Protein AF-A0A2D9H3D4-F1 (afdb_monomer_lite)

Structure (mmCIF, N/CA/C/O backbone):
data_AF-A0A2D9H3D4-F1
#
_entry.id   AF-A0A2D9H3D4-F1
#
loop_
_atom_site.group_PDB
_atom_site.id
_atom_site.type_symbol
_atom_site.label_atom_id
_atom_site.label_alt_id
_atom_site.label_comp_id
_atom_site.label_asym_id
_atom_site.label_entity_id
_atom_site.label_seq_id
_atom_site.pdbx_PDB_ins_code
_atom_site.Cartn_x
_atom_site.Cartn_y
_atom_site.Cartn_z
_atom_site.occupancy
_atom_site.B_iso_or_equiv
_atom_site.auth_seq_id
_atom_site.auth_comp_id
_atom_site.auth_asym_id
_atom_site.auth_atom_id
_atom_site.pdbx_PDB_model_num
ATOM 1 N N . MET A 1 1 ? -17.249 -8.948 2.315 1.00 55.44 1 MET A N 1
ATOM 2 C CA . MET A 1 1 ? -15.964 -8.284 2.011 1.00 55.44 1 MET A CA 1
ATOM 3 C C . MET A 1 1 ? -16.264 -6.984 1.279 1.00 55.44 1 MET A C 1
ATOM 5 O O . MET A 1 1 ? -17.314 -6.919 0.649 1.00 55.44 1 MET A O 1
ATOM 9 N N . VAL A 1 2 ? -15.456 -5.936 1.454 1.00 64.31 2 VAL A N 1
ATOM 10 C CA . VAL A 1 2 ? -15.680 -4.638 0.796 1.00 64.31 2 VAL A CA 1
ATOM 11 C C . VAL A 1 2 ? -14.441 -4.332 -0.031 1.00 64.31 2 VAL A C 1
ATOM 13 O O . VAL A 1 2 ? -13.365 -4.134 0.523 1.00 64.31 2 VAL A O 1
ATOM 16 N N . GLU A 1 3 ? -14.607 -4.331 -1.344 1.00 66.56 3 GLU A N 1
ATOM 17 C CA . GLU A 1 3 ? -13.567 -3.957 -2.296 1.00 66.56 3 GLU A CA 1
ATOM 18 C C . GLU A 1 3 ? -13.689 -2.473 -2.619 1.00 66.56 3 GLU A C 1
ATOM 20 O O . GLU A 1 3 ? -14.808 -1.960 -2.752 1.00 66.56 3 GLU A O 1
ATOM 25 N N . ARG A 1 4 ? -12.560 -1.762 -2.649 1.00 77.06 4 ARG A N 1
ATOM 26 C CA . ARG A 1 4 ? -12.521 -0.327 -2.924 1.00 77.06 4 ARG A CA 1
ATOM 27 C C . ARG A 1 4 ? -11.271 0.040 -3.697 1.00 77.06 4 ARG A C 1
ATOM 29 O O . ARG A 1 4 ? -10.178 -0.408 -3.374 1.00 77.06 4 ARG A O 1
ATOM 36 N N . THR A 1 5 ? -11.444 0.963 -4.622 1.00 78.31 5 THR A N 1
ATOM 37 C CA . THR A 1 5 ? -10.353 1.522 -5.412 1.00 78.31 5 THR A CA 1
ATOM 38 C C . THR A 1 5 ? -10.025 2.924 -4.924 1.00 78.31 5 THR A C 1
ATOM 40 O O . THR A 1 5 ? -10.921 3.686 -4.538 1.00 78.31 5 THR A O 1
ATOM 43 N N . THR A 1 6 ? -8.740 3.264 -4.916 1.00 82.50 6 THR A N 1
AT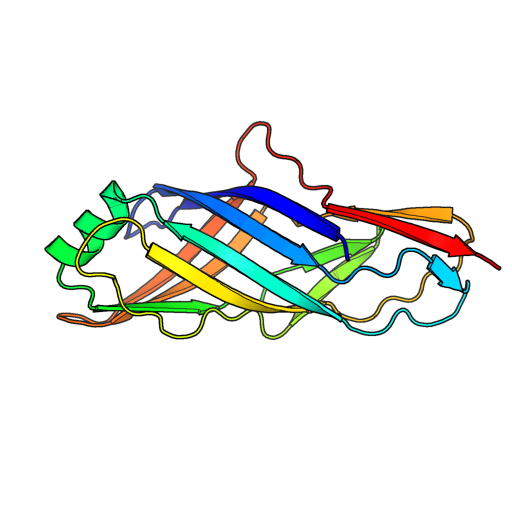OM 44 C CA . THR A 1 6 ? -8.264 4.631 -4.714 1.00 82.50 6 THR A CA 1
ATOM 45 C C . THR A 1 6 ? -7.037 4.874 -5.580 1.00 82.50 6 THR A C 1
ATOM 47 O O . THR A 1 6 ? -6.213 3.994 -5.777 1.00 82.50 6 THR A O 1
ATOM 50 N N . VAL A 1 7 ? -6.876 6.092 -6.072 1.00 85.38 7 VAL A N 1
ATOM 51 C CA . VAL A 1 7 ? -5.705 6.445 -6.877 1.00 85.38 7 VAL A CA 1
ATOM 52 C C . VAL A 1 7 ? -4.675 7.116 -5.977 1.00 85.38 7 VAL A C 1
ATOM 54 O O . VAL A 1 7 ? -5.034 7.963 -5.145 1.00 85.38 7 VAL A O 1
ATOM 57 N N . TYR A 1 8 ? -3.413 6.728 -6.127 1.00 86.25 8 TYR A N 1
ATOM 58 C CA . TYR A 1 8 ? -2.275 7.380 -5.495 1.00 86.25 8 TYR A CA 1
ATOM 59 C C . TYR A 1 8 ? -1.343 7.932 -6.572 1.00 86.25 8 TYR A C 1
ATOM 61 O O . TYR A 1 8 ? -1.064 7.277 -7.565 1.00 86.25 8 TYR A O 1
ATOM 69 N N . THR A 1 9 ? -0.829 9.129 -6.336 1.00 86.19 9 THR A N 1
ATOM 70 C CA . THR A 1 9 ? 0.315 9.676 -7.058 1.00 86.19 9 THR A CA 1
ATOM 71 C C . THR A 1 9 ? 1.552 9.337 -6.244 1.00 86.19 9 THR A C 1
ATOM 73 O O . THR A 1 9 ? 1.646 9.762 -5.085 1.00 86.19 9 THR A O 1
ATOM 76 N N . CYS A 1 10 ? 2.484 8.571 -6.804 1.00 83.50 10 CYS A N 1
ATOM 77 C CA . CYS A 1 10 ? 3.752 8.280 -6.145 1.00 83.50 10 CYS A CA 1
ATOM 78 C C . CYS A 1 10 ? 4.885 8.986 -6.880 1.00 83.50 10 CYS A C 1
ATOM 80 O O . CYS A 1 10 ? 4.970 8.963 -8.104 1.00 83.50 10 CYS A O 1
ATOM 82 N N . ALA A 1 11 ? 5.737 9.647 -6.109 1.00 82.44 11 ALA A N 1
ATOM 83 C CA . ALA A 1 11 ? 6.897 10.344 -6.627 1.00 82.44 11 ALA A CA 1
ATOM 84 C C . ALA A 1 11 ? 8.158 9.817 -5.959 1.00 82.44 11 ALA A C 1
ATOM 86 O O . ALA A 1 11 ? 8.169 9.573 -4.749 1.00 82.44 11 ALA A O 1
ATOM 87 N N . SER A 1 12 ? 9.198 9.695 -6.767 1.00 76.88 12 SER A N 1
ATOM 88 C CA . SER A 1 12 ? 10.568 9.457 -6.359 1.00 76.88 12 SER A CA 1
ATOM 89 C C . SER A 1 12 ? 11.452 10.604 -6.852 1.00 76.88 12 SER A C 1
ATOM 91 O O . SER A 1 12 ? 11.144 11.269 -7.844 1.00 76.88 12 SER A O 1
ATOM 93 N N . GLU A 1 13 ? 12.555 10.835 -6.145 1.00 70.81 13 GLU A N 1
ATOM 94 C CA . GLU A 1 13 ? 13.580 11.795 -6.558 1.00 70.81 13 GLU A CA 1
ATOM 95 C C . GLU A 1 13 ? 14.436 11.282 -7.729 1.00 70.81 13 GLU A C 1
ATOM 97 O O . GLU A 1 13 ? 15.010 12.086 -8.459 1.00 70.81 13 GLU A O 1
ATOM 102 N N . VAL A 1 14 ? 14.496 9.961 -7.931 1.00 66.06 14 VAL A N 1
ATOM 103 C CA . VAL A 1 14 ? 15.351 9.286 -8.924 1.00 66.06 14 VAL A CA 1
ATOM 104 C C . VAL A 1 14 ? 14.557 8.821 -10.149 1.00 66.06 14 VAL A C 1
ATOM 106 O O . VAL A 1 14 ? 14.991 9.008 -11.281 1.00 66.06 14 VAL A O 1
ATOM 109 N N . LEU A 1 15 ? 13.380 8.235 -9.931 1.00 65.50 15 LEU A N 1
ATOM 110 C CA . LEU A 1 15 ? 12.504 7.640 -10.946 1.00 65.50 15 LEU A CA 1
ATOM 111 C C . LEU A 1 15 ? 11.434 8.615 -11.467 1.00 65.50 15 LEU A C 1
ATOM 113 O O . LEU A 1 15 ? 10.734 8.305 -12.427 1.00 65.50 15 LEU A O 1
ATOM 117 N N . GLY A 1 16 ? 11.293 9.788 -10.843 1.00 68.12 16 GLY A N 1
ATOM 118 C CA . GLY A 1 16 ? 10.275 10.775 -11.195 1.00 68.12 16 GLY A CA 1
ATOM 119 C C . GLY A 1 16 ? 8.906 10.495 -10.564 1.00 68.12 16 GLY A C 1
ATOM 120 O O . GLY A 1 16 ? 8.772 9.748 -9.592 1.00 68.12 16 GLY A O 1
ATOM 121 N N . SER A 1 17 ? 7.866 11.157 -11.072 1.00 73.88 17 SER A N 1
ATOM 122 C CA . SER A 1 17 ? 6.494 11.037 -10.565 1.00 73.88 17 SER A CA 1
ATOM 123 C C . SER A 1 17 ? 5.591 10.286 -11.532 1.00 73.88 17 SER A C 1
ATOM 125 O O . SER A 1 17 ? 5.557 10.626 -12.711 1.00 73.88 17 SER A O 1
ATOM 127 N N . GLY A 1 18 ? 4.796 9.356 -11.006 1.00 73.31 18 GLY A N 1
ATOM 128 C CA . GLY A 1 18 ? 3.761 8.643 -11.746 1.00 73.31 18 GLY A CA 1
ATOM 129 C C . GLY A 1 18 ? 2.459 8.547 -10.953 1.00 73.31 18 GLY A C 1
ATOM 130 O O . GLY A 1 18 ? 2.451 8.529 -9.716 1.00 73.31 18 GLY A O 1
ATOM 131 N N . ASP A 1 19 ? 1.345 8.495 -11.677 1.00 77.00 19 ASP A N 1
ATOM 132 C CA . ASP A 1 19 ? 0.046 8.157 -11.109 1.00 77.00 19 ASP A CA 1
ATOM 133 C C . ASP A 1 19 ? -0.178 6.649 -11.217 1.00 77.00 19 ASP A C 1
ATOM 135 O O . ASP A 1 19 ? -0.049 6.060 -12.288 1.00 77.00 19 ASP A O 1
ATOM 139 N N . PHE A 1 20 ? -0.545 6.033 -10.095 1.00 77.44 20 PHE A N 1
ATOM 140 C CA . PHE A 1 20 ? -0.807 4.605 -10.007 1.00 77.44 20 PHE A CA 1
ATOM 141 C C . PHE A 1 20 ? -2.200 4.370 -9.453 1.00 77.44 20 PHE A C 1
ATOM 143 O O . PHE A 1 20 ? -2.564 4.832 -8.360 1.00 77.44 20 PHE A O 1
ATOM 150 N N . GLU A 1 21 ? -2.995 3.601 -10.187 1.00 78.50 21 GLU A N 1
ATOM 151 C CA . GLU A 1 21 ? -4.262 3.148 -9.645 1.00 78.50 21 GLU A CA 1
ATOM 152 C C . GLU A 1 21 ? -3.995 2.029 -8.640 1.00 78.50 21 GLU A C 1
ATOM 154 O O . GLU A 1 21 ? -3.364 1.021 -8.953 1.00 78.50 21 GLU A O 1
ATOM 159 N N . THR A 1 22 ? -4.437 2.230 -7.396 1.00 78.88 22 THR A N 1
ATOM 160 C CA . THR A 1 22 ? -4.272 1.249 -6.324 1.00 78.88 22 THR A CA 1
ATOM 161 C C . THR A 1 22 ? -5.630 0.691 -5.916 1.00 78.88 22 THR A C 1
ATOM 163 O O . THR A 1 22 ? -6.487 1.354 -5.319 1.00 78.88 22 THR A O 1
ATOM 166 N N . PHE A 1 23 ? -5.827 -0.587 -6.174 1.00 79.69 23 PHE A N 1
ATOM 167 C CA . PHE A 1 23 ? -6.994 -1.315 -5.719 1.00 79.69 23 PHE A CA 1
ATOM 168 C C . PHE A 1 23 ? -6.684 -1.870 -4.337 1.00 79.69 23 PHE A C 1
ATOM 170 O O . PHE A 1 23 ? -5.692 -2.562 -4.143 1.00 79.69 23 PHE A O 1
ATOM 177 N N . VAL A 1 24 ? -7.512 -1.549 -3.344 1.00 78.62 24 VAL A N 1
ATOM 178 C CA . VAL A 1 24 ? -7.314 -2.031 -1.976 1.00 78.62 24 VAL A CA 1
ATOM 179 C C . VAL A 1 24 ? -8.525 -2.841 -1.560 1.00 78.62 24 VAL A C 1
ATOM 181 O O . VAL A 1 24 ? -9.623 -2.331 -1.308 1.00 78.62 24 VAL A O 1
ATOM 184 N N . ARG A 1 25 ? -8.307 -4.140 -1.419 1.00 77.44 25 ARG A N 1
ATOM 185 C CA . ARG A 1 25 ? -9.311 -5.076 -0.954 1.00 77.44 25 ARG A CA 1
ATOM 186 C C . ARG A 1 25 ? -9.101 -5.337 0.527 1.00 77.44 25 ARG A C 1
ATOM 188 O O . ARG A 1 25 ? -8.098 -5.890 0.965 1.00 77.44 25 ARG A O 1
ATOM 195 N N . VAL A 1 26 ? -10.086 -4.940 1.334 1.00 75.44 26 VAL A N 1
ATOM 196 C CA . VAL A 1 26 ? -10.025 -5.163 2.782 1.00 75.44 26 VAL A CA 1
ATOM 197 C C . VAL A 1 26 ? -11.179 -6.031 3.245 1.00 75.44 26 VAL A C 1
ATOM 199 O O . VAL A 1 26 ? -12.366 -5.736 3.056 1.00 75.44 26 VAL A O 1
ATOM 202 N N . GLN A 1 27 ? -10.829 -7.084 3.975 1.00 75.56 27 GLN A N 1
ATOM 203 C CA . GLN A 1 27 ? -11.792 -7.897 4.699 1.00 75.56 27 GLN A CA 1
ATOM 204 C C . GLN A 1 27 ? -12.210 -7.211 6.005 1.00 75.56 27 GLN A C 1
ATOM 206 O O . GLN A 1 27 ? -11.802 -7.587 7.105 1.00 75.56 27 GLN A O 1
ATOM 211 N N . LEU A 1 28 ? -13.052 -6.181 5.887 1.00 73.38 28 LEU A N 1
ATOM 212 C CA . LEU A 1 28 ? -13.649 -5.516 7.044 1.00 73.38 28 LEU A CA 1
ATOM 213 C C . LEU A 1 28 ? -14.906 -6.263 7.521 1.00 73.38 28 LEU A C 1
ATOM 215 O O . LEU A 1 28 ? -15.812 -6.509 6.714 1.00 73.38 28 LEU A O 1
ATOM 219 N N . PRO A 1 29 ? -15.015 -6.594 8.822 1.00 77.31 29 PRO A N 1
ATOM 220 C CA . PRO A 1 29 ? -16.270 -7.076 9.379 1.00 77.31 29 PRO A CA 1
ATOM 221 C C . PRO A 1 29 ? -17.314 -5.956 9.330 1.00 77.31 29 PRO A C 1
ATOM 223 O O . PRO A 1 29 ? -17.026 -4.810 9.670 1.00 77.31 29 PRO A O 1
ATOM 226 N N . ARG A 1 30 ? -18.547 -6.286 8.930 1.00 80.31 30 ARG A N 1
ATOM 227 C CA . ARG A 1 30 ? -19.656 -5.316 8.939 1.00 80.31 30 ARG A CA 1
ATOM 228 C C . ARG A 1 30 ? -20.015 -4.899 10.364 1.00 80.31 30 ARG A C 1
ATOM 230 O O . ARG A 1 30 ? -20.321 -3.732 10.600 1.00 80.31 30 ARG A O 1
ATOM 237 N N . THR A 1 31 ? -19.947 -5.847 11.295 1.00 83.75 31 THR A N 1
ATOM 238 C CA . THR A 1 31 ? -20.300 -5.671 12.702 1.00 83.75 31 THR A CA 1
ATOM 239 C C . THR A 1 31 ? -19.215 -6.213 13.623 1.00 83.75 31 THR A C 1
ATOM 241 O O . THR A 1 31 ? -18.603 -7.246 13.348 1.00 83.75 31 THR A O 1
ATOM 244 N N . VAL A 1 32 ? -18.979 -5.521 14.736 1.00 87.25 32 VAL A N 1
ATOM 245 C CA . VAL A 1 32 ? -18.164 -6.014 15.854 1.00 87.25 32 VAL A CA 1
ATOM 246 C C . VAL A 1 32 ? -18.859 -5.694 17.175 1.00 87.25 32 VAL A C 1
ATOM 248 O O . VAL A 1 32 ? -19.503 -4.657 17.303 1.00 87.25 32 VAL A O 1
ATOM 251 N N . THR A 1 33 ? -18.724 -6.569 18.164 1.00 90.00 33 THR A N 1
ATOM 252 C CA . THR A 1 33 ? -19.267 -6.346 19.512 1.00 90.00 33 THR A CA 1
ATOM 253 C C . THR A 1 33 ? -18.441 -5.300 20.257 1.00 90.00 33 THR A C 1
ATOM 255 O O . THR A 1 33 ? -17.202 -5.336 20.227 1.00 90.00 33 THR A O 1
ATOM 258 N N . ALA A 1 34 ? -19.114 -4.393 20.958 1.00 88.88 34 ALA A N 1
ATOM 259 C CA . ALA A 1 34 ? -18.487 -3.394 21.805 1.00 88.88 34 ALA A CA 1
ATOM 260 C C . ALA A 1 34 ? -17.548 -4.056 22.821 1.00 88.88 34 ALA A C 1
ATOM 262 O O . ALA A 1 34 ? -17.832 -5.086 23.426 1.00 88.88 34 ALA A O 1
ATOM 263 N N . GLY A 1 35 ? -16.351 -3.496 22.974 1.00 84.50 35 GLY A N 1
ATOM 264 C CA . GLY A 1 35 ? -15.360 -4.018 23.908 1.00 84.50 35 GLY A CA 1
ATOM 265 C C . GLY A 1 35 ? -14.684 -5.322 23.470 1.00 84.50 35 GLY A C 1
ATOM 266 O O . GLY A 1 35 ? -13.659 -5.657 24.069 1.00 84.50 35 GLY A O 1
ATOM 267 N N . LYS A 1 36 ? -15.131 -6.013 22.412 1.00 86.12 36 LYS A N 1
ATOM 268 C CA . LYS A 1 36 ? -14.361 -7.111 21.809 1.00 86.12 36 LYS A CA 1
ATOM 269 C C . LYS A 1 36 ? -13.261 -6.564 20.897 1.00 86.12 36 LYS A C 1
ATOM 271 O O . LYS A 1 36 ? -13.344 -5.474 20.328 1.00 86.12 36 LYS A O 1
ATOM 276 N N . LYS A 1 37 ? -12.161 -7.310 20.813 1.00 84.25 37 LYS A N 1
ATOM 277 C CA . LYS A 1 37 ? -11.040 -6.985 19.928 1.00 84.25 37 LYS A CA 1
ATOM 278 C C . LYS A 1 37 ? -11.429 -7.403 18.510 1.00 84.25 37 LYS A C 1
ATOM 280 O O . LYS A 1 37 ? -11.637 -8.584 18.257 1.00 84.25 37 LYS A O 1
ATOM 285 N N . MET A 1 38 ? -11.514 -6.446 17.591 1.00 83.19 38 MET A N 1
ATOM 286 C CA . MET A 1 38 ? -11.563 -6.739 16.162 1.00 83.19 38 MET A CA 1
ATOM 287 C C . MET A 1 38 ? -10.224 -7.370 15.787 1.00 83.19 38 MET A C 1
ATOM 289 O O . MET A 1 38 ? -9.181 -6.741 15.984 1.00 83.19 38 MET A O 1
ATOM 293 N N . ALA A 1 39 ? -10.259 -8.621 15.327 1.00 83.19 39 ALA A N 1
ATOM 294 C CA . ALA A 1 39 ? -9.064 -9.372 14.961 1.00 83.19 39 ALA A CA 1
ATOM 295 C C . ALA A 1 39 ? -8.242 -8.638 13.893 1.00 83.19 39 ALA A C 1
ATOM 297 O O . ALA A 1 39 ? -8.776 -7.819 13.140 1.00 83.19 39 ALA A O 1
ATOM 298 N N . ALA A 1 40 ? -6.945 -8.943 13.842 1.00 83.56 40 ALA A N 1
ATOM 299 C CA . ALA A 1 40 ? -6.123 -8.538 12.713 1.00 83.56 40 ALA A CA 1
ATOM 300 C C . ALA A 1 40 ? -6.682 -9.175 11.433 1.00 83.56 40 ALA A C 1
ATOM 302 O O . ALA A 1 40 ? -7.223 -10.282 11.483 1.00 83.56 40 ALA A O 1
ATOM 303 N N . ARG A 1 41 ? -6.606 -8.459 10.314 1.00 83.19 41 ARG A N 1
ATOM 304 C CA . ARG A 1 41 ? -7.184 -8.906 9.043 1.00 83.19 41 ARG A CA 1
ATOM 305 C C . ARG A 1 41 ? -6.185 -8.723 7.908 1.00 83.19 41 ARG A C 1
ATOM 307 O O . ARG A 1 41 ? -5.460 -7.724 7.941 1.00 83.19 41 ARG A O 1
ATOM 314 N N . PRO A 1 42 ? -6.164 -9.647 6.936 1.00 85.56 42 PRO A N 1
ATOM 315 C CA . PRO A 1 42 ? -5.408 -9.438 5.718 1.00 85.56 42 PRO A CA 1
ATOM 316 C C . PRO A 1 42 ? -5.977 -8.240 4.949 1.00 85.56 42 PRO A C 1
ATOM 318 O O . PRO A 1 42 ? -7.178 -7.938 5.004 1.00 85.56 42 PRO A O 1
ATOM 321 N N . ILE A 1 43 ? -5.068 -7.537 4.296 1.00 85.75 43 ILE A N 1
ATOM 322 C CA . ILE A 1 43 ? -5.306 -6.499 3.310 1.00 85.75 43 ILE A CA 1
ATOM 323 C C . ILE A 1 43 ? -4.618 -7.006 2.059 1.00 85.75 43 ILE A C 1
ATOM 325 O O . ILE A 1 43 ? -3.408 -7.202 2.090 1.00 85.75 43 ILE A O 1
ATOM 329 N N . ASP A 1 44 ? -5.387 -7.182 1.000 1.00 88.62 44 ASP A N 1
ATOM 330 C CA . ASP A 1 44 ? -4.847 -7.462 -0.320 1.00 88.62 44 ASP A CA 1
ATOM 331 C C . ASP A 1 44 ? -4.904 -6.147 -1.094 1.00 88.62 44 ASP A C 1
ATOM 333 O O . ASP A 1 44 ? -5.862 -5.373 -0.961 1.00 88.62 44 ASP A O 1
ATOM 337 N N . PHE A 1 45 ? -3.871 -5.843 -1.858 1.00 87.06 45 PHE A N 1
ATOM 338 C CA . PHE A 1 45 ? -3.862 -4.665 -2.708 1.00 87.06 45 PHE A CA 1
ATOM 339 C C . PHE A 1 45 ? -3.240 -5.003 -4.050 1.00 87.06 45 PHE A C 1
ATOM 341 O O . PHE A 1 45 ? -2.396 -5.887 -4.133 1.00 87.06 45 PHE A O 1
ATOM 348 N N . SER A 1 46 ? -3.660 -4.299 -5.090 1.00 88.25 46 SER A N 1
ATOM 349 C CA . SER A 1 46 ? -2.995 -4.342 -6.379 1.00 88.25 46 SER A CA 1
ATOM 350 C C . SER A 1 46 ? -2.722 -2.935 -6.876 1.00 88.25 46 SER A C 1
ATOM 352 O O . SER A 1 46 ? -3.482 -2.000 -6.612 1.00 88.25 46 SER A O 1
ATOM 354 N N . ILE A 1 47 ? -1.597 -2.776 -7.552 1.00 87.62 47 ILE A N 1
ATOM 355 C CA . ILE A 1 47 ? -1.175 -1.536 -8.183 1.00 87.62 47 ILE A CA 1
ATOM 356 C C . ILE A 1 47 ? -1.133 -1.801 -9.676 1.00 87.62 47 ILE A C 1
ATOM 358 O O . ILE A 1 47 ? -0.451 -2.721 -10.122 1.00 87.62 47 ILE A O 1
ATOM 362 N N . VAL A 1 48 ? -1.862 -0.993 -10.435 1.00 89.12 48 VAL A N 1
ATOM 363 C CA . VAL A 1 48 ? -1.799 -1.016 -11.893 1.00 89.12 48 VAL A CA 1
ATOM 364 C C . VAL A 1 48 ? -0.829 0.067 -12.328 1.00 89.12 48 VAL A C 1
ATOM 366 O O . VAL A 1 48 ? -1.076 1.260 -12.132 1.00 89.12 48 VAL A O 1
ATOM 369 N N . VAL A 1 49 ? 0.294 -0.372 -12.885 1.00 86.25 49 VAL A N 1
ATOM 370 C CA . VAL A 1 49 ? 1.293 0.495 -13.498 1.00 86.25 49 VAL A CA 1
ATOM 371 C C . VAL A 1 49 ? 0.874 0.746 -14.950 1.00 86.25 49 VAL A C 1
ATOM 373 O O . VAL A 1 49 ? 0.651 -0.221 -15.683 1.00 86.25 49 VAL A O 1
ATOM 376 N N . PRO A 1 50 ? 0.734 2.015 -15.379 1.00 84.69 50 PRO A N 1
ATOM 377 C CA . PRO A 1 50 ? 0.376 2.338 -16.756 1.00 84.69 50 PRO A CA 1
ATOM 378 C C . PRO A 1 50 ? 1.386 1.790 -17.769 1.00 84.69 50 PRO A C 1
ATOM 380 O O . PRO A 1 50 ? 2.589 1.780 -17.507 1.00 84.69 50 PRO A O 1
ATOM 383 N N . GLU A 1 51 ? 0.899 1.418 -18.953 1.00 88.81 51 GLU A N 1
ATOM 384 C CA . GLU A 1 51 ? 1.707 0.821 -20.025 1.00 88.81 51 GLU A CA 1
ATOM 385 C C . GLU A 1 51 ? 2.917 1.678 -20.423 1.00 88.81 51 GLU A C 1
ATOM 387 O O . GLU A 1 51 ? 3.995 1.135 -20.622 1.00 88.81 51 GLU A O 1
ATOM 392 N N . GLU A 1 52 ? 2.781 3.005 -20.468 1.00 85.25 52 GLU A N 1
ATOM 393 C CA . GLU A 1 52 ? 3.890 3.926 -20.768 1.00 85.25 52 GLU A CA 1
ATOM 394 C C . GLU A 1 52 ? 5.062 3.759 -19.787 1.00 85.25 52 GLU A C 1
ATOM 396 O O . GLU A 1 52 ? 6.233 3.719 -20.173 1.00 85.25 52 GLU A O 1
ATOM 401 N N . MET A 1 53 ? 4.752 3.592 -18.502 1.00 83.88 53 MET A N 1
ATOM 402 C CA . MET A 1 53 ? 5.769 3.401 -17.478 1.00 83.88 53 MET A CA 1
ATOM 403 C C . MET A 1 53 ? 6.310 1.969 -17.475 1.00 83.88 53 MET A C 1
ATOM 405 O O . MET A 1 53 ? 7.505 1.770 -17.265 1.00 83.88 53 MET A O 1
ATOM 409 N N . THR A 1 54 ? 5.464 0.975 -17.764 1.00 89.25 54 THR A N 1
ATOM 410 C CA . THR A 1 54 ? 5.902 -0.415 -17.966 1.00 89.25 54 THR A CA 1
ATOM 411 C C . THR A 1 54 ? 6.842 -0.533 -19.170 1.00 89.25 54 THR A C 1
ATOM 413 O O . THR A 1 54 ? 7.869 -1.198 -19.077 1.00 89.25 54 THR A O 1
ATOM 416 N N . GLN A 1 55 ? 6.557 0.165 -20.272 1.00 89.88 55 GLN A N 1
ATOM 417 C CA . GLN A 1 55 ? 7.449 0.253 -21.427 1.00 89.88 55 GLN A CA 1
ATOM 418 C C . GLN A 1 55 ? 8.777 0.906 -21.050 1.00 89.88 55 GLN A C 1
ATOM 420 O O . GLN A 1 55 ? 9.828 0.379 -21.387 1.00 89.88 55 GLN A O 1
ATOM 425 N N . THR A 1 56 ? 8.733 1.992 -20.277 1.00 86.81 56 THR A N 1
ATOM 426 C CA . THR A 1 56 ? 9.946 2.649 -19.783 1.00 86.81 56 THR A CA 1
ATOM 427 C C . THR A 1 56 ? 10.804 1.668 -18.973 1.00 86.81 56 THR A C 1
ATOM 429 O O . THR A 1 56 ? 11.997 1.540 -19.223 1.00 86.81 56 THR A O 1
ATOM 432 N N . MET A 1 57 ? 10.207 0.897 -18.057 1.00 88.81 57 MET A N 1
ATOM 433 C CA . MET A 1 57 ? 10.909 -0.161 -17.312 1.00 88.81 57 MET A CA 1
ATOM 434 C C . MET A 1 57 ? 11.589 -1.181 -18.240 1.00 88.81 57 MET A C 1
ATOM 436 O O . MET A 1 57 ? 12.757 -1.504 -18.020 1.00 88.81 57 MET A O 1
ATOM 440 N N . ARG A 1 58 ? 10.900 -1.635 -19.298 1.00 91.88 58 ARG A N 1
ATOM 441 C CA . ARG A 1 58 ? 11.472 -2.537 -20.315 1.00 91.88 58 ARG A CA 1
ATOM 442 C C . ARG A 1 58 ? 12.664 -1.910 -21.035 1.00 91.88 58 ARG A C 1
ATOM 444 O O . ARG A 1 58 ? 13.704 -2.551 -21.148 1.00 91.88 58 ARG A O 1
ATOM 451 N N . ASP A 1 59 ? 12.535 -0.661 -21.476 1.00 90.69 59 ASP A N 1
ATOM 452 C CA . ASP A 1 59 ? 13.586 0.049 -22.215 1.00 90.69 59 ASP A CA 1
ATOM 453 C C . ASP A 1 59 ? 14.855 0.244 -21.364 1.00 90.69 59 ASP A C 1
ATOM 455 O O . ASP A 1 59 ? 15.971 0.230 -21.885 1.00 90.69 59 ASP A O 1
ATOM 459 N N . TYR A 1 60 ? 14.696 0.364 -20.042 1.00 88.25 60 TYR A N 1
ATOM 460 C CA . TYR A 1 60 ? 15.799 0.409 -19.079 1.00 88.25 60 TYR A CA 1
ATOM 461 C C . TYR A 1 60 ? 16.314 -0.980 -18.649 1.00 88.25 60 TYR A C 1
ATOM 463 O O . TYR A 1 60 ? 17.280 -1.060 -17.890 1.00 88.25 60 TYR A O 1
ATOM 471 N N . GLY A 1 61 ? 15.721 -2.076 -19.129 1.00 91.19 61 GLY A N 1
ATOM 472 C CA . GLY A 1 61 ? 16.145 -3.441 -18.811 1.00 91.19 61 GLY A CA 1
ATOM 473 C C . GLY A 1 61 ? 15.762 -3.906 -17.405 1.00 91.19 61 GLY A C 1
ATOM 474 O O . GLY A 1 61 ? 16.478 -4.719 -16.819 1.00 91.19 61 GLY A O 1
ATOM 475 N N . VAL A 1 62 ? 14.672 -3.373 -16.844 1.00 91.88 62 VAL A N 1
ATOM 476 C CA . VAL A 1 62 ? 14.069 -3.878 -15.603 1.00 91.88 62 VAL A CA 1
ATOM 477 C C . VAL A 1 62 ? 13.281 -5.148 -15.916 1.00 91.88 62 VAL A C 1
ATOM 479 O O . VAL A 1 62 ? 12.410 -5.149 -16.783 1.00 91.88 62 VAL A O 1
ATOM 482 N N . GLU A 1 63 ? 13.578 -6.211 -15.180 1.00 94.75 63 GLU A N 1
ATOM 483 C CA . GLU A 1 63 ? 12.975 -7.536 -15.322 1.00 94.75 63 GLU A CA 1
ATOM 484 C C . GLU A 1 63 ? 11.972 -7.821 -14.209 1.00 94.75 63 GLU A C 1
ATOM 486 O O . GLU A 1 63 ? 10.914 -8.374 -14.488 1.00 94.75 63 GLU A O 1
ATOM 491 N N . GLU A 1 64 ? 12.240 -7.400 -12.968 1.00 95.62 64 GLU A N 1
ATOM 492 C CA . GLU A 1 64 ? 11.300 -7.578 -11.859 1.00 95.62 64 GLU A CA 1
ATOM 493 C C . GLU A 1 64 ? 11.157 -6.314 -11.012 1.00 95.62 64 GLU A C 1
ATOM 495 O O . GLU A 1 64 ? 12.075 -5.502 -10.858 1.00 95.62 64 GLU A O 1
ATOM 500 N N . VAL A 1 65 ? 9.978 -6.183 -10.409 1.00 92.56 65 VAL A N 1
ATOM 501 C CA . VAL A 1 65 ? 9.637 -5.125 -9.462 1.00 92.56 65 VAL A CA 1
ATOM 502 C C . VAL A 1 65 ? 9.119 -5.759 -8.178 1.00 92.56 65 VAL A C 1
ATOM 504 O O . VAL A 1 65 ? 8.248 -6.625 -8.198 1.00 92.56 65 VAL A O 1
ATOM 507 N N . SER A 1 66 ? 9.629 -5.304 -7.040 1.00 94.31 66 SER A N 1
ATOM 508 C CA . SER A 1 66 ? 9.139 -5.661 -5.708 1.00 94.31 66 SER A CA 1
ATOM 509 C C . SER A 1 66 ? 9.018 -4.413 -4.843 1.00 94.31 66 SER A C 1
ATOM 511 O O . SER A 1 66 ? 9.472 -3.326 -5.208 1.00 94.31 66 SER A O 1
ATOM 513 N N . GLY A 1 67 ? 8.391 -4.539 -3.679 1.00 92.12 67 GLY A N 1
ATOM 514 C CA . GLY A 1 67 ? 8.202 -3.385 -2.818 1.00 92.12 67 GLY A CA 1
ATOM 515 C C . GLY A 1 67 ? 7.765 -3.710 -1.406 1.00 92.12 67 GLY A C 1
ATOM 516 O O . GLY A 1 67 ? 7.269 -4.791 -1.098 1.00 92.12 67 GLY A O 1
ATOM 517 N N . ARG A 1 68 ? 7.934 -2.742 -0.514 1.00 93.50 68 ARG A N 1
ATOM 518 C CA . ARG A 1 68 ? 7.542 -2.864 0.886 1.00 93.50 68 ARG A CA 1
ATOM 519 C C . ARG A 1 68 ? 7.258 -1.503 1.497 1.00 93.50 68 ARG A C 1
ATOM 521 O O . ARG A 1 68 ? 7.885 -0.509 1.156 1.00 93.50 68 ARG A O 1
ATOM 528 N N . SER A 1 69 ? 6.348 -1.462 2.463 1.00 90.31 69 SER A N 1
ATOM 529 C CA . SER A 1 69 ? 6.147 -0.291 3.317 1.00 90.31 69 SER A CA 1
ATOM 530 C C . SER A 1 69 ? 6.084 -0.686 4.790 1.00 90.31 69 SER A C 1
ATOM 532 O O . SER A 1 69 ? 5.330 -1.578 5.193 1.00 90.31 69 SER A O 1
ATOM 534 N N . ASP A 1 70 ? 6.859 0.020 5.614 1.00 87.12 70 ASP A N 1
ATOM 535 C CA . ASP A 1 70 ? 6.899 -0.166 7.070 1.00 87.12 70 ASP A CA 1
ATOM 536 C C . ASP A 1 70 ? 6.094 0.901 7.841 1.00 87.12 70 ASP A C 1
ATOM 538 O O . ASP A 1 70 ? 5.817 0.747 9.042 1.00 87.12 70 ASP A O 1
ATOM 542 N N . ASP A 1 71 ? 5.682 1.980 7.167 1.00 85.38 71 ASP A N 1
ATOM 543 C CA . ASP A 1 71 ? 4.959 3.112 7.754 1.00 85.38 71 ASP A CA 1
ATOM 544 C C . ASP A 1 71 ? 3.454 3.123 7.414 1.00 85.38 71 ASP A C 1
ATOM 546 O O . ASP A 1 71 ? 2.681 3.891 8.009 1.00 85.38 71 ASP A O 1
ATOM 550 N N . ALA A 1 72 ? 3.017 2.223 6.525 1.00 86.12 72 ALA A N 1
ATOM 551 C CA . ALA A 1 72 ? 1.635 2.105 6.099 1.00 86.12 72 ALA A CA 1
ATOM 552 C C . ALA A 1 72 ? 0.677 1.951 7.285 1.00 86.12 72 ALA A C 1
ATOM 554 O O . ALA A 1 72 ? 0.839 1.140 8.206 1.00 86.12 72 ALA A O 1
ATOM 555 N N . THR A 1 73 ? -0.385 2.753 7.271 1.00 91.19 73 THR A N 1
ATOM 556 C CA . THR A 1 73 ? -1.357 2.809 8.363 1.00 91.19 73 THR A CA 1
ATOM 557 C C . THR A 1 73 ? -2.772 2.956 7.847 1.00 91.19 73 THR A C 1
ATOM 559 O O . THR A 1 73 ? -3.002 3.463 6.763 1.00 91.19 73 THR A O 1
ATOM 562 N N . TYR A 1 74 ? -3.744 2.589 8.671 1.00 88.88 74 TYR A N 1
ATOM 563 C CA . TYR A 1 74 ? -5.155 2.840 8.424 1.00 88.88 74 TYR A CA 1
ATOM 564 C C . TYR A 1 74 ? -5.801 3.478 9.659 1.00 88.88 74 TYR A C 1
ATOM 566 O O . TYR A 1 74 ? -5.274 3.406 10.773 1.00 88.88 74 TYR A O 1
ATOM 574 N N . LYS A 1 75 ? -6.938 4.150 9.481 1.00 90.94 75 LYS A N 1
ATOM 575 C CA . LYS A 1 75 ? -7.719 4.755 10.567 1.00 90.94 75 LYS A CA 1
ATOM 576 C C . LYS A 1 75 ? -9.060 4.051 10.713 1.00 90.94 75 LYS A C 1
ATOM 578 O O . LYS A 1 75 ? -9.756 3.857 9.724 1.00 90.94 75 LYS A O 1
ATOM 583 N N . VAL A 1 76 ? -9.447 3.747 11.952 1.00 88.81 76 VAL A N 1
ATOM 584 C CA . VAL A 1 76 ? -10.809 3.325 12.322 1.00 88.81 76 VAL A CA 1
ATOM 585 C C . VAL A 1 76 ? -11.391 4.382 13.253 1.00 88.81 76 VAL A C 1
ATOM 587 O O . VAL A 1 76 ? -10.936 4.542 14.390 1.00 88.81 76 VAL A O 1
ATOM 590 N N . GLY A 1 77 ? -12.344 5.167 12.748 1.00 87.94 77 GLY A N 1
ATOM 591 C CA . GLY A 1 77 ? -12.730 6.435 13.365 1.00 87.94 77 GLY A CA 1
ATOM 592 C C . GLY A 1 77 ? -11.530 7.374 13.467 1.00 87.94 77 GLY A C 1
ATOM 593 O O . GLY A 1 77 ? -10.915 7.728 12.462 1.00 87.94 77 GLY A O 1
ATOM 594 N N . THR A 1 78 ? -11.165 7.743 14.695 1.00 85.81 78 THR A N 1
ATOM 595 C CA . THR A 1 78 ? -9.993 8.583 14.996 1.00 85.81 78 THR A CA 1
ATOM 596 C C . THR A 1 78 ? -8.726 7.776 15.298 1.00 85.81 78 THR A C 1
ATOM 598 O O . THR A 1 78 ? -7.635 8.340 15.373 1.00 85.81 78 THR A O 1
ATOM 601 N N . LYS A 1 79 ? -8.827 6.449 15.457 1.00 87.81 79 LYS A N 1
ATOM 602 C CA . LYS A 1 79 ? -7.702 5.601 15.871 1.00 87.81 79 LYS A CA 1
ATOM 603 C C . LYS A 1 79 ? -6.848 5.187 14.672 1.00 87.81 79 LYS A C 1
ATOM 605 O O . LYS A 1 79 ? -7.293 4.380 13.861 1.00 87.81 79 LYS A O 1
ATOM 610 N N . LYS A 1 80 ? -5.602 5.673 14.607 1.00 90.31 80 LYS A N 1
ATOM 611 C CA . LYS A 1 80 ? -4.577 5.220 13.646 1.00 90.31 80 LYS A CA 1
ATOM 612 C C . LYS A 1 80 ? -4.025 3.848 14.054 1.00 90.31 80 LYS A C 1
ATOM 614 O O . LYS A 1 80 ? -3.789 3.597 15.238 1.00 90.31 80 LYS A O 1
ATOM 619 N N . ARG A 1 81 ? -3.843 2.945 13.098 1.00 90.75 81 ARG A N 1
ATOM 620 C CA . ARG A 1 81 ? -3.343 1.576 13.277 1.00 90.75 81 ARG A C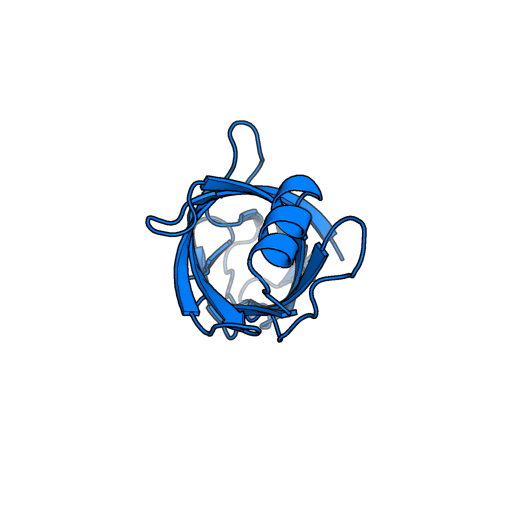A 1
ATOM 621 C C . ARG A 1 81 ? -2.350 1.255 12.173 1.00 90.75 81 ARG A C 1
ATOM 623 O O . ARG A 1 81 ? -2.540 1.705 11.051 1.00 90.75 81 ARG A O 1
ATOM 630 N N . LYS A 1 82 ? -1.297 0.501 12.489 1.00 90.94 82 LYS A N 1
ATOM 631 C CA . LYS A 1 82 ? -0.325 0.084 11.473 1.00 90.94 82 LYS A CA 1
ATOM 632 C C . LYS A 1 82 ? -0.887 -1.050 10.619 1.00 90.94 82 LYS A C 1
ATOM 634 O O . LYS A 1 82 ? -1.659 -1.878 11.117 1.00 90.94 82 LYS A O 1
ATOM 639 N N . ILE A 1 83 ? -0.460 -1.082 9.369 1.00 90.38 83 ILE A N 1
ATOM 640 C CA . ILE A 1 83 ? -0.507 -2.253 8.507 1.00 90.38 83 ILE A CA 1
ATOM 641 C C . ILE A 1 83 ? 0.892 -2.865 8.597 1.00 90.38 83 ILE A C 1
ATOM 643 O O . ILE A 1 83 ? 1.883 -2.169 8.424 1.00 90.38 83 ILE A O 1
ATOM 647 N N . ARG A 1 84 ? 0.986 -4.121 9.025 1.00 90.88 84 ARG A N 1
ATOM 648 C CA . ARG A 1 84 ? 2.267 -4.831 9.161 1.00 90.88 84 ARG A CA 1
ATOM 649 C C . ARG A 1 84 ? 2.511 -5.686 7.931 1.00 90.88 84 ARG A C 1
ATOM 651 O O . ARG A 1 84 ? 1.532 -6.208 7.403 1.00 90.88 84 ARG A O 1
ATOM 658 N N . ARG A 1 85 ? 3.787 -5.904 7.590 1.00 90.38 85 ARG A N 1
ATOM 659 C CA . ARG A 1 85 ? 4.202 -6.765 6.470 1.00 90.38 85 ARG A CA 1
ATOM 660 C C . ARG A 1 85 ? 3.478 -6.366 5.183 1.00 90.38 85 ARG A C 1
ATOM 662 O O . ARG A 1 85 ? 2.849 -7.214 4.572 1.00 90.38 85 ARG A O 1
ATOM 669 N N . LEU A 1 86 ? 3.424 -5.059 4.899 1.00 90.75 86 LEU A N 1
ATOM 670 C CA . LEU A 1 86 ? 2.840 -4.581 3.651 1.00 90.75 86 LEU A CA 1
ATOM 671 C C . LEU A 1 86 ? 3.898 -4.750 2.566 1.00 90.75 86 LEU A C 1
ATOM 673 O O . LEU A 1 86 ? 4.851 -3.975 2.524 1.00 90.75 86 LEU A O 1
ATOM 677 N N . GLU A 1 87 ? 3.753 -5.795 1.768 1.00 94.06 87 GLU A N 1
ATOM 678 C CA . GLU A 1 87 ? 4.785 -6.290 0.862 1.00 94.06 87 GLU A CA 1
ATOM 679 C C . GLU A 1 87 ? 4.178 -6.572 -0.517 1.00 94.06 87 GLU A C 1
ATOM 681 O O . GLU A 1 87 ? 3.072 -7.107 -0.632 1.00 94.06 87 GLU A O 1
ATOM 686 N N . LEU A 1 88 ? 4.927 -6.180 -1.542 1.00 93.00 88 LEU A N 1
ATOM 687 C CA . LEU A 1 88 ? 4.786 -6.546 -2.943 1.00 93.00 88 LEU A CA 1
ATOM 688 C C . LEU A 1 88 ? 5.915 -7.552 -3.232 1.00 93.00 88 LEU A C 1
ATOM 690 O O . LEU A 1 88 ? 7.087 -7.156 -3.191 1.00 93.00 88 LEU A O 1
ATOM 694 N N . PRO A 1 89 ? 5.611 -8.838 -3.461 1.00 94.75 89 PRO A N 1
ATOM 695 C CA . PRO A 1 89 ? 6.606 -9.798 -3.906 1.00 94.75 89 PRO A CA 1
ATOM 696 C C . PRO A 1 89 ? 7.173 -9.386 -5.272 1.00 94.75 89 PRO A C 1
ATOM 698 O O . PRO A 1 89 ? 6.570 -8.591 -5.996 1.00 94.75 89 PRO A O 1
ATOM 701 N N . ALA A 1 90 ? 8.338 -9.940 -5.614 1.00 94.94 90 ALA A N 1
ATOM 702 C CA . ALA A 1 90 ? 8.922 -9.766 -6.938 1.00 94.94 90 ALA A CA 1
ATOM 703 C C . ALA A 1 90 ? 7.927 -10.217 -8.011 1.00 94.94 90 ALA A C 1
ATOM 705 O O . ALA A 1 90 ? 7.379 -11.318 -7.946 1.00 94.94 90 ALA A O 1
ATOM 706 N N . THR A 1 91 ? 7.656 -9.312 -8.943 1.00 95.81 91 THR A N 1
ATOM 707 C CA . THR A 1 91 ? 6.739 -9.503 -10.059 1.00 95.81 91 THR A CA 1
ATOM 708 C C . THR A 1 91 ? 7.483 -9.156 -11.335 1.00 95.81 91 THR A C 1
ATOM 710 O O . THR A 1 91 ? 8.049 -8.065 -11.432 1.00 95.81 91 THR A O 1
ATOM 713 N N . GLU A 1 92 ? 7.477 -10.073 -12.298 1.00 96.00 92 GLU A N 1
ATOM 714 C CA . GLU A 1 92 ? 8.113 -9.870 -13.597 1.00 96.00 92 GLU A CA 1
ATOM 715 C C . GLU A 1 92 ? 7.425 -8.741 -14.376 1.00 96.00 92 GLU A C 1
ATOM 717 O O . GLU A 1 92 ? 6.195 -8.629 -14.407 1.00 96.00 92 GLU A O 1
ATOM 722 N N . VAL A 1 93 ? 8.228 -7.903 -15.028 1.00 93.38 93 VAL A N 1
ATOM 723 C CA . VAL A 1 93 ? 7.751 -6.907 -15.982 1.00 93.38 93 VAL A CA 1
ATOM 724 C C . VAL A 1 93 ? 7.274 -7.653 -17.231 1.00 93.38 93 VAL A C 1
ATOM 726 O O . VAL A 1 93 ? 8.069 -8.341 -17.873 1.00 93.38 93 VAL A O 1
ATOM 729 N N . PRO A 1 94 ? 5.989 -7.545 -17.613 1.00 94.19 94 PRO A N 1
ATOM 730 C CA . PRO A 1 94 ? 5.475 -8.266 -18.767 1.00 94.19 94 PRO A CA 1
ATOM 731 C C . PRO A 1 94 ? 6.125 -7.757 -20.055 1.00 94.19 94 PRO A C 1
ATOM 733 O O . PRO A 1 94 ? 6.460 -6.577 -20.172 1.00 94.19 94 PRO A O 1
ATOM 736 N N . ALA A 1 95 ? 6.244 -8.631 -21.057 1.00 91.44 95 ALA A N 1
ATOM 737 C CA . ALA A 1 95 ? 6.820 -8.280 -22.357 1.00 91.44 95 ALA A CA 1
ATOM 738 C C . ALA A 1 95 ? 6.009 -7.206 -23.110 1.00 91.44 95 ALA A C 1
ATOM 740 O O . ALA A 1 95 ? 6.583 -6.405 -23.841 1.00 91.44 95 ALA A O 1
ATOM 741 N N . GLU A 1 96 ? 4.692 -7.153 -22.894 1.00 90.88 96 GLU A N 1
ATOM 742 C CA . GLU A 1 96 ? 3.779 -6.170 -23.484 1.00 90.88 96 GLU A CA 1
ATOM 743 C C . GLU A 1 96 ? 2.668 -5.770 -22.498 1.00 90.88 96 GLU A C 1
ATOM 745 O O . GLU A 1 96 ? 2.378 -6.493 -21.543 1.00 90.88 96 GLU A O 1
ATOM 750 N N . GLY A 1 97 ? 2.061 -4.598 -22.708 1.00 90.00 97 GLY A N 1
ATOM 751 C CA . GLY A 1 97 ? 0.949 -4.104 -21.894 1.00 90.00 97 GLY A CA 1
ATOM 752 C C . GLY A 1 97 ? 1.333 -3.579 -20.505 1.00 90.00 97 GLY A C 1
ATOM 753 O O . GLY A 1 97 ? 2.479 -3.203 -20.249 1.00 90.00 97 GLY A O 1
ATOM 754 N N . LEU A 1 98 ? 0.322 -3.515 -19.632 1.00 91.00 98 LEU A N 1
ATOM 755 C CA . LEU A 1 98 ? 0.392 -2.990 -18.264 1.00 91.00 98 LEU A CA 1
ATOM 756 C C . LEU A 1 98 ? 0.976 -4.002 -17.272 1.00 91.00 98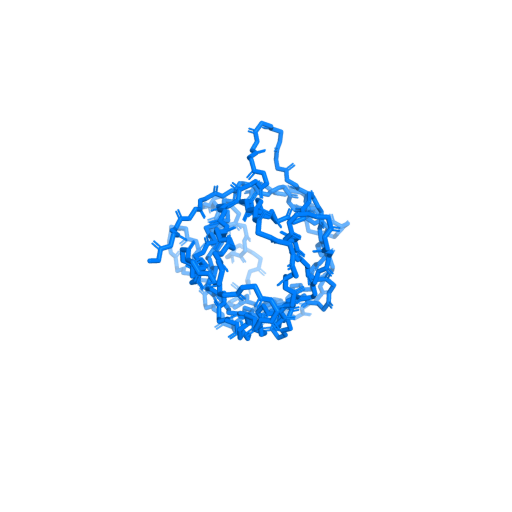 LEU A C 1
ATOM 758 O O . LEU A 1 98 ? 0.772 -5.206 -17.406 1.00 91.00 98 LEU A O 1
ATOM 762 N N . LEU A 1 99 ? 1.637 -3.500 -16.230 1.00 90.50 99 LEU A N 1
ATOM 763 C CA . LEU A 1 99 ? 2.134 -4.302 -15.110 1.00 90.50 99 LEU A CA 1
ATOM 764 C C . LEU A 1 99 ? 1.161 -4.217 -13.927 1.00 90.50 99 LEU A C 1
ATOM 766 O O . LEU A 1 99 ? 0.834 -3.127 -13.450 1.00 90.50 99 LEU A O 1
ATOM 770 N N . VAL A 1 100 ? 0.715 -5.373 -13.432 1.00 92.50 100 VAL A N 1
ATOM 771 C CA . VAL A 1 100 ? -0.104 -5.478 -12.216 1.00 92.50 100 VAL A CA 1
ATOM 772 C C . VAL A 1 100 ? 0.754 -6.032 -11.090 1.00 92.50 100 VAL A C 1
ATOM 774 O O . VAL A 1 100 ? 1.189 -7.176 -11.144 1.00 92.50 100 VAL A O 1
ATOM 777 N N . LEU A 1 101 ? 0.968 -5.224 -10.057 1.00 91.62 101 LEU A N 1
ATOM 778 C CA . LEU A 1 101 ? 1.697 -5.621 -8.857 1.00 91.62 101 LEU A CA 1
ATOM 779 C C . LEU A 1 101 ? 0.694 -5.980 -7.768 1.00 91.62 101 LEU A C 1
ATOM 781 O O . LEU A 1 101 ? -0.056 -5.115 -7.318 1.00 91.62 101 LEU A O 1
ATOM 785 N N . GLU A 1 102 ? 0.677 -7.231 -7.326 1.00 93.38 102 GLU A N 1
ATOM 786 C CA . GLU A 1 102 ? -0.198 -7.684 -6.243 1.00 93.38 102 GLU A CA 1
ATOM 787 C C . GLU A 1 102 ? 0.572 -7.769 -4.934 1.00 93.38 102 GLU A C 1
ATOM 789 O O . GLU A 1 102 ? 1.686 -8.267 -4.895 1.00 93.38 102 GLU A O 1
ATOM 794 N N . GLY A 1 103 ? -0.016 -7.310 -3.837 1.00 91.94 103 GLY A N 1
ATOM 795 C CA . GLY A 1 103 ? 0.624 -7.328 -2.533 1.00 91.94 103 GLY A CA 1
ATOM 796 C C . GLY A 1 103 ? -0.331 -7.642 -1.407 1.00 91.94 103 GLY A C 1
ATOM 797 O O . GLY A 1 103 ? -1.558 -7.595 -1.533 1.00 91.94 103 GLY A O 1
ATOM 798 N N . THR A 1 104 ? 0.259 -7.934 -0.254 1.00 92.75 104 THR A N 1
ATOM 799 C CA . THR A 1 104 ? -0.494 -8.256 0.955 1.00 92.75 104 THR A CA 1
ATOM 800 C C . THR A 1 104 ? 0.029 -7.490 2.154 1.00 92.75 104 THR A C 1
ATOM 802 O O . THR A 1 104 ? 1.161 -7.023 2.187 1.00 92.75 104 THR A O 1
ATOM 805 N N . GLY A 1 105 ? -0.828 -7.325 3.154 1.00 91.12 105 GLY A N 1
ATOM 806 C CA . GLY A 1 105 ? -0.495 -6.726 4.433 1.00 91.12 105 GLY A CA 1
ATOM 807 C C . GLY A 1 105 ? -1.446 -7.177 5.527 1.00 91.12 105 GLY A C 1
ATOM 808 O O . GLY A 1 105 ? -2.502 -7.751 5.284 1.00 91.12 105 GLY A O 1
ATOM 809 N N . THR A 1 106 ? -1.091 -6.918 6.781 1.00 90.06 106 THR A N 1
ATOM 810 C CA . THR A 1 106 ? -1.919 -7.280 7.937 1.00 90.06 106 THR A CA 1
ATOM 811 C C . THR A 1 106 ? -2.331 -6.044 8.721 1.00 90.06 106 THR A C 1
ATOM 813 O O . THR A 1 106 ? -1.525 -5.419 9.418 1.00 90.06 106 THR A O 1
ATOM 816 N N . ALA A 1 107 ? -3.621 -5.717 8.679 1.00 87.31 107 ALA A N 1
ATOM 817 C CA . ALA A 1 107 ? -4.204 -4.658 9.488 1.00 87.31 107 ALA A CA 1
ATOM 818 C C . ALA A 1 107 ? -4.138 -5.047 10.971 1.00 87.31 107 ALA A C 1
ATOM 820 O O . ALA A 1 107 ? -4.692 -6.070 11.379 1.00 87.31 107 ALA A O 1
ATOM 821 N N . GLN A 1 108 ? -3.497 -4.231 11.810 1.00 88.62 108 GLN A N 1
ATOM 822 C CA . GLN A 1 108 ? -3.456 -4.507 13.247 1.00 88.62 108 GLN A CA 1
ATOM 823 C C . GLN A 1 108 ? -4.849 -4.523 13.875 1.00 88.62 108 GLN A C 1
ATOM 825 O O . GLN A 1 108 ? -5.688 -3.677 13.579 1.00 88.62 108 GLN A O 1
ATOM 830 N N . ALA A 1 109 ? -5.048 -5.419 14.837 1.00 86.75 109 ALA A N 1
ATOM 831 C CA . ALA A 1 109 ? -6.270 -5.492 15.622 1.00 86.75 109 ALA A CA 1
ATOM 832 C C . ALA A 1 109 ? -6.619 -4.164 16.328 1.00 86.75 109 ALA A C 1
ATOM 834 O O . ALA A 1 109 ? -5.751 -3.430 16.814 1.00 86.75 109 ALA A O 1
ATOM 835 N N . VAL A 1 110 ? -7.915 -3.882 16.469 1.00 87.75 110 VAL A N 1
ATOM 836 C CA . VAL A 1 110 ? -8.417 -2.682 17.155 1.00 87.75 110 VAL A CA 1
ATOM 837 C C . VAL A 1 110 ? -9.529 -3.032 18.132 1.00 87.75 110 VAL A C 1
ATOM 839 O O . VAL A 1 110 ? -10.342 -3.916 17.897 1.00 87.75 110 VAL A O 1
ATOM 842 N N . ARG A 1 111 ? -9.570 -2.320 19.260 1.00 88.50 111 ARG A N 1
ATOM 843 C CA . ARG A 1 111 ? -10.654 -2.414 20.240 1.00 88.50 111 ARG A CA 1
ATOM 844 C C . ARG A 1 111 ? -11.516 -1.160 20.157 1.00 88.50 111 ARG A C 1
ATOM 846 O O . ARG A 1 111 ? -11.025 -0.046 20.405 1.00 88.50 111 ARG A O 1
ATOM 853 N N . LEU A 1 112 ? -12.781 -1.350 19.807 1.00 87.81 112 LEU A N 1
ATOM 854 C CA . LEU A 1 112 ? -13.800 -0.306 19.752 1.00 87.81 112 LEU A CA 1
ATOM 855 C C . LEU A 1 112 ? -14.737 -0.510 20.943 1.00 87.81 112 LEU A C 1
ATOM 857 O O . LEU A 1 112 ? -15.214 -1.616 21.166 1.00 87.81 112 LEU A O 1
ATOM 861 N N . LYS A 1 113 ? -14.902 0.523 21.773 1.00 86.44 113 LYS A N 1
ATOM 862 C CA . LYS A 1 113 ? -15.652 0.422 23.037 1.00 86.44 113 LYS A CA 1
ATOM 863 C C . LYS A 1 113 ? -17.046 1.037 22.954 1.00 86.44 113 LYS A C 1
ATOM 865 O O . LYS A 1 113 ? -17.931 0.564 23.647 1.00 86.44 113 LYS A O 1
ATOM 870 N N . LYS A 1 114 ? -17.224 2.098 22.162 1.00 89.44 114 LYS A N 1
ATOM 871 C CA . LYS A 1 114 ? -18.517 2.774 22.040 1.00 89.44 114 LYS A CA 1
ATOM 872 C C . LYS A 1 114 ? -19.299 2.149 20.888 1.00 89.44 114 LYS A C 1
ATOM 874 O O . LYS A 1 114 ? -18.707 1.832 19.858 1.00 89.44 114 LYS A O 1
ATOM 879 N N . ILE A 1 115 ? -20.597 1.968 21.097 1.00 91.25 115 ILE A N 1
ATOM 880 C CA . ILE A 1 115 ? -21.551 1.536 20.074 1.00 91.25 115 ILE A CA 1
ATOM 881 C C . ILE A 1 115 ? -21.727 2.707 19.110 1.00 91.25 115 ILE A C 1
ATOM 883 O O . ILE A 1 115 ? -22.222 3.756 19.507 1.00 91.25 115 ILE A O 1
ATOM 887 N N . ASP A 1 116 ? -21.237 2.547 17.884 1.00 92.56 116 ASP A N 1
ATOM 888 C CA . ASP A 1 116 ? -21.253 3.574 16.842 1.00 92.56 116 ASP A CA 1
ATOM 889 C C . ASP A 1 116 ? -20.861 2.960 15.486 1.00 92.56 116 ASP A C 1
ATOM 891 O O . ASP A 1 116 ? -20.385 1.824 15.409 1.00 92.56 116 ASP A O 1
ATOM 895 N N . THR A 1 117 ? -21.009 3.715 14.403 1.00 92.00 117 THR A N 1
ATOM 896 C CA . THR A 1 117 ? -20.486 3.372 13.082 1.00 92.00 117 THR A CA 1
ATOM 897 C C . THR A 1 117 ? -19.172 4.100 12.827 1.00 92.00 117 THR A C 1
ATOM 899 O O . THR A 1 117 ? -19.126 5.302 12.579 1.00 92.00 117 THR A O 1
ATOM 902 N N . TYR A 1 118 ? -18.074 3.349 12.819 1.00 90.12 118 TYR A N 1
ATOM 903 C CA . TYR A 1 118 ? -16.739 3.901 12.626 1.00 90.12 118 TYR A CA 1
ATOM 904 C C . TYR A 1 118 ? -16.340 3.863 11.151 1.00 90.12 118 TYR A C 1
ATOM 906 O O . TYR A 1 118 ? -16.275 2.772 10.578 1.00 90.12 118 TYR A O 1
ATOM 914 N N . PRO A 1 119 ? -16.006 5.001 10.516 1.00 91.19 119 PRO A N 1
ATOM 915 C CA . PRO A 1 119 ? -15.441 4.985 9.175 1.00 91.19 119 PRO A CA 1
ATOM 916 C C . PRO A 1 119 ? -14.042 4.364 9.202 1.00 91.19 119 PRO A C 1
ATOM 918 O O . PRO A 1 119 ? -13.249 4.640 10.104 1.00 91.19 119 PRO A O 1
ATOM 921 N N . VAL A 1 120 ? -13.727 3.571 8.183 1.00 88.62 120 VAL A N 1
ATOM 922 C CA . VAL A 1 120 ? -12.380 3.053 7.944 1.00 88.62 120 VAL A CA 1
ATOM 923 C C . VAL A 1 120 ? -11.762 3.833 6.793 1.00 88.62 120 VAL A C 1
ATOM 925 O O . VAL A 1 120 ? -12.373 3.950 5.726 1.00 88.62 120 VAL A O 1
ATOM 928 N N . LYS A 1 121 ? -10.581 4.409 7.025 1.00 90.50 121 LYS A N 1
ATOM 929 C CA . LYS A 1 121 ? -9.879 5.261 6.060 1.00 90.50 121 LYS A CA 1
ATOM 930 C C . LYS A 1 121 ? -8.435 4.808 5.856 1.00 90.50 121 LYS A C 1
ATOM 932 O O . LYS A 1 121 ? -7.753 4.487 6.829 1.00 90.50 121 LYS A O 1
ATOM 937 N N . LEU A 1 122 ? -7.979 4.847 4.612 1.00 87.62 122 LEU A N 1
ATOM 938 C CA . LEU A 1 122 ? -6.574 4.759 4.225 1.00 87.62 122 LEU A CA 1
ATOM 939 C C . LEU A 1 122 ? -5.854 6.092 4.496 1.00 87.62 122 LEU A C 1
ATOM 941 O O . LEU A 1 122 ? -6.515 7.114 4.739 1.00 87.62 122 LEU A O 1
ATOM 945 N N . PRO A 1 123 ? -4.513 6.111 4.533 1.00 87.12 123 PRO A N 1
ATOM 946 C CA . PRO A 1 123 ? -3.785 7.332 4.787 1.00 87.12 123 PRO A CA 1
ATOM 947 C C . PRO A 1 123 ? -3.750 8.166 3.501 1.00 87.12 123 PRO A C 1
ATOM 949 O O . PRO A 1 123 ? -3.667 7.639 2.396 1.00 87.12 123 PRO A O 1
ATOM 952 N N . GLY A 1 124 ? -3.813 9.491 3.643 1.00 88.19 124 GLY A N 1
ATOM 953 C CA . GLY A 1 124 ? -3.661 10.392 2.496 1.00 88.19 124 GLY A CA 1
ATOM 954 C C . GLY A 1 124 ? -2.230 10.438 1.951 1.00 88.19 124 GLY A C 1
ATOM 955 O O . GLY A 1 124 ? -2.018 10.986 0.879 1.00 88.19 124 GLY A O 1
ATOM 956 N N . ARG A 1 125 ? -1.260 9.892 2.694 1.00 88.81 125 ARG A N 1
ATOM 957 C CA . ARG A 1 125 ? 0.136 9.732 2.285 1.00 88.81 125 ARG A CA 1
ATOM 958 C C . ARG A 1 125 ? 0.783 8.544 2.994 1.00 88.81 125 ARG A C 1
ATOM 960 O O . ARG A 1 125 ? 0.421 8.288 4.147 1.00 88.81 125 ARG A O 1
ATOM 967 N N . PHE A 1 126 ? 1.731 7.887 2.349 1.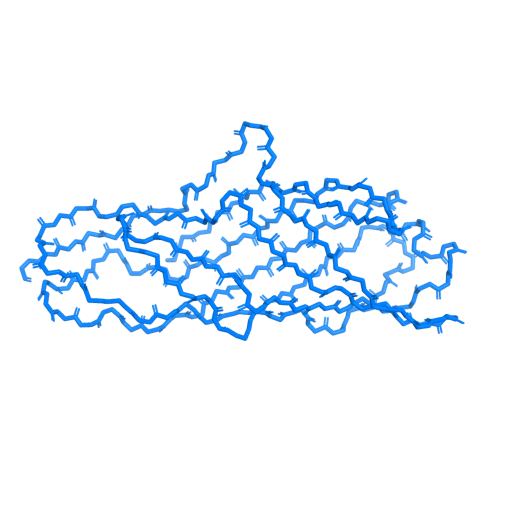00 88.31 126 PHE A N 1
ATOM 968 C CA . PHE A 1 126 ? 2.597 6.857 2.930 1.00 88.31 126 PHE A CA 1
ATOM 969 C C . PHE A 1 126 ? 3.910 6.795 2.142 1.00 88.31 126 PHE A C 1
ATOM 971 O O . PHE A 1 126 ? 3.978 7.367 1.050 1.00 88.31 126 PHE A O 1
ATOM 978 N N . THR A 1 127 ? 4.925 6.130 2.689 1.00 89.88 127 THR A N 1
ATOM 979 C CA . THR A 1 127 ? 6.155 5.832 1.950 1.00 89.88 127 THR A CA 1
ATOM 980 C C . THR A 1 127 ? 6.261 4.340 1.668 1.00 89.88 127 THR A C 1
ATOM 982 O O . THR A 1 127 ? 5.751 3.500 2.414 1.00 89.88 127 THR A O 1
ATOM 985 N N . ALA A 1 128 ? 6.880 3.995 0.550 1.00 89.12 128 ALA A N 1
ATOM 986 C CA . ALA A 1 128 ? 7.175 2.617 0.197 1.00 89.12 128 ALA A CA 1
ATOM 987 C C . ALA A 1 128 ? 8.560 2.552 -0.426 1.00 89.12 128 ALA A C 1
ATOM 989 O O . ALA A 1 128 ? 8.907 3.393 -1.242 1.00 89.12 128 ALA A O 1
ATOM 990 N N . THR A 1 129 ? 9.335 1.544 -0.063 1.00 91.44 129 THR A N 1
ATOM 991 C CA . THR A 1 129 ? 10.553 1.201 -0.784 1.00 91.44 129 THR A CA 1
ATOM 992 C C . THR A 1 129 ? 10.165 0.300 -1.944 1.00 91.44 129 THR A C 1
ATOM 994 O O . THR A 1 129 ? 9.507 -0.717 -1.728 1.00 91.44 129 THR A O 1
ATOM 997 N N . ILE A 1 130 ? 10.554 0.674 -3.157 1.00 89.94 130 ILE A N 1
ATOM 998 C CA . ILE A 1 130 ? 10.457 -0.167 -4.348 1.00 89.94 130 ILE A CA 1
ATOM 999 C C . ILE A 1 130 ? 11.857 -0.630 -4.713 1.00 89.94 130 ILE A C 1
ATOM 1001 O O . ILE A 1 130 ? 12.807 0.150 -4.660 1.00 89.94 130 ILE A O 1
ATOM 1005 N N . SER A 1 131 ? 11.973 -1.893 -5.093 1.00 91.81 131 SER A N 1
ATOM 1006 C CA . SER A 1 131 ? 13.210 -2.485 -5.579 1.00 91.81 131 SER A CA 1
ATOM 1007 C C . SER A 1 131 ? 12.979 -3.021 -6.983 1.00 91.81 131 SER A C 1
ATOM 1009 O O . SER A 1 131 ? 11.995 -3.720 -7.226 1.00 91.81 131 SER A O 1
ATOM 1011 N N . VAL A 1 132 ? 13.887 -2.683 -7.891 1.00 91.19 132 VAL A N 1
ATOM 1012 C CA . VAL A 1 132 ? 13.892 -3.149 -9.279 1.00 91.19 132 VAL A CA 1
ATOM 1013 C C . VAL A 1 132 ? 15.149 -3.972 -9.537 1.00 91.19 132 VAL A C 1
ATOM 1015 O O . VAL A 1 132 ? 16.228 -3.623 -9.044 1.00 91.19 13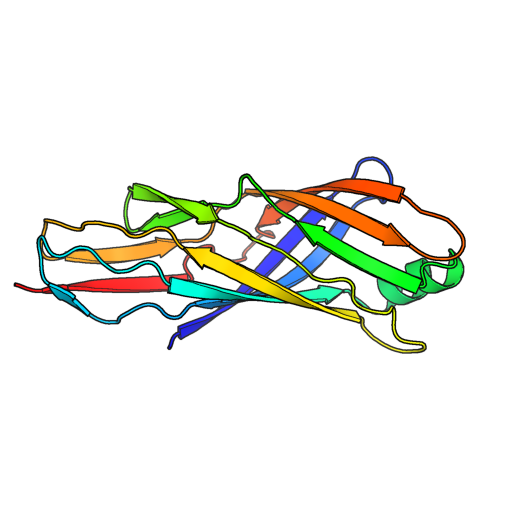2 VAL A O 1
ATOM 1018 N N . THR A 1 133 ? 15.008 -5.061 -10.285 1.00 93.31 133 THR A N 1
ATOM 1019 C CA . THR A 1 133 ? 16.092 -5.976 -10.680 1.00 93.31 133 THR A CA 1
ATOM 1020 C C . THR A 1 133 ? 16.037 -6.234 -12.187 1.00 93.31 133 THR A C 1
ATOM 1022 O O . THR A 1 133 ? 15.007 -6.009 -12.818 1.00 93.31 133 THR A O 1
ATOM 1025 N N . GLY A 1 134 ? 17.158 -6.655 -12.775 1.00 91.56 134 GLY A N 1
ATOM 1026 C CA . GLY A 1 134 ? 17.321 -6.899 -14.210 1.00 91.56 134 GLY A CA 1
ATOM 1027 C C . GLY A 1 134 ? 18.747 -6.569 -14.647 1.00 91.56 134 GLY A C 1
ATOM 1028 O O . GLY A 1 134 ? 19.710 -6.935 -13.970 1.00 91.56 134 GLY A O 1
ATOM 1029 N N . SER A 1 135 ? 18.888 -5.782 -15.717 1.00 89.00 135 SER A N 1
ATOM 1030 C CA . SER A 1 135 ? 20.187 -5.278 -16.208 1.00 89.00 135 SER A CA 1
ATOM 1031 C C . SER A 1 135 ? 20.951 -4.445 -15.168 1.00 89.00 135 SER A C 1
ATOM 1033 O O . SER A 1 135 ? 22.174 -4.322 -15.225 1.00 89.00 135 SER A O 1
ATOM 1035 N N . PHE A 1 136 ? 20.232 -3.881 -14.199 1.00 86.00 136 PHE A N 1
ATOM 1036 C CA . PHE A 1 136 ? 20.775 -3.273 -12.992 1.00 86.00 136 PHE A CA 1
ATOM 1037 C C . PHE A 1 136 ? 19.883 -3.621 -11.796 1.00 86.00 136 PHE A C 1
ATOM 1039 O O . PHE A 1 136 ? 18.772 -4.125 -11.945 1.00 86.00 136 PHE A O 1
ATOM 1046 N N . SER A 1 137 ? 20.369 -3.361 -10.583 1.00 89.38 137 SER A N 1
ATOM 1047 C CA . SER A 1 137 ? 19.570 -3.489 -9.363 1.00 89.38 137 SER A CA 1
ATOM 1048 C C . SER A 1 137 ? 19.590 -2.183 -8.594 1.00 89.38 137 SER A C 1
ATOM 1050 O O . SER A 1 137 ? 20.657 -1.628 -8.330 1.00 89.38 137 SER A O 1
ATOM 1052 N N . MET A 1 138 ? 18.411 -1.694 -8.231 1.00 88.50 138 MET A N 1
ATOM 1053 C CA . MET A 1 138 ? 18.256 -0.449 -7.490 1.00 88.50 138 MET A CA 1
ATOM 1054 C C . MET A 1 138 ? 17.094 -0.565 -6.513 1.00 88.50 138 MET A C 1
ATOM 1056 O O . MET A 1 138 ? 16.139 -1.304 -6.735 1.00 88.50 138 MET A O 1
ATOM 1060 N N . SER A 1 139 ? 17.181 0.166 -5.408 1.00 88.81 139 SER A N 1
ATOM 1061 C CA . SER A 1 139 ? 16.056 0.383 -4.506 1.00 88.81 139 SER A CA 1
ATOM 1062 C C . SER A 1 139 ? 15.881 1.866 -4.269 1.00 88.81 139 SER A C 1
ATOM 1064 O O . SER A 1 139 ? 16.867 2.596 -4.182 1.00 88.81 139 SER A O 1
ATOM 1066 N N . ASP A 1 140 ? 14.632 2.287 -4.163 1.00 86.81 140 ASP A N 1
ATOM 1067 C CA . ASP A 1 140 ? 14.278 3.689 -4.065 1.00 86.81 140 ASP A CA 1
ATOM 1068 C C . ASP A 1 140 ? 13.043 3.890 -3.184 1.00 86.81 140 ASP A C 1
ATOM 1070 O O . ASP A 1 140 ? 12.192 3.003 -3.060 1.00 86.81 140 ASP A O 1
ATOM 1074 N N . GLU A 1 141 ? 12.953 5.050 -2.540 1.00 89.00 141 GLU A N 1
ATOM 1075 C CA . GLU A 1 141 ? 11.825 5.400 -1.684 1.00 89.00 141 GLU A CA 1
ATOM 1076 C C . GLU A 1 141 ? 10.796 6.222 -2.465 1.00 89.00 141 GLU A C 1
ATOM 1078 O O . GLU A 1 141 ? 11.028 7.355 -2.881 1.00 89.00 141 GLU A O 1
ATOM 1083 N N . LEU A 1 142 ? 9.602 5.657 -2.616 1.00 87.06 142 LEU A N 1
ATOM 1084 C CA . LEU A 1 142 ? 8.447 6.342 -3.166 1.00 87.06 142 LEU A CA 1
ATOM 1085 C C . LEU A 1 142 ? 7.677 7.059 -2.062 1.00 87.06 142 LEU A C 1
ATOM 1087 O O . LEU A 1 142 ? 7.207 6.450 -1.096 1.00 87.06 142 LEU A O 1
ATOM 1091 N N . THR A 1 143 ? 7.430 8.349 -2.268 1.00 88.94 143 THR A N 1
ATOM 1092 C CA . THR A 1 143 ? 6.420 9.089 -1.512 1.00 88.94 143 THR A CA 1
ATOM 1093 C C . THR A 1 143 ? 5.091 9.039 -2.254 1.00 88.94 143 THR A C 1
ATOM 1095 O O . THR A 1 143 ? 4.897 9.724 -3.257 1.00 88.94 143 THR A O 1
ATOM 1098 N N . CYS A 1 144 ? 4.136 8.286 -1.713 1.00 86.88 144 CYS A N 1
ATOM 1099 C CA . CYS A 1 144 ? 2.796 8.150 -2.271 1.00 86.88 144 CYS A CA 1
ATOM 1100 C C . CYS A 1 144 ? 1.804 9.083 -1.575 1.00 86.88 144 CYS A C 1
ATOM 1102 O O . CYS A 1 144 ? 1.742 9.165 -0.344 1.00 86.88 144 CYS A O 1
ATOM 1104 N N . ARG A 1 145 ? 0.984 9.786 -2.357 1.00 90.00 145 ARG A N 1
ATOM 1105 C CA . ARG A 1 145 ? -0.064 10.706 -1.892 1.00 90.00 145 ARG A CA 1
ATOM 1106 C C . ARG A 1 145 ? -1.369 10.388 -2.592 1.00 90.00 145 ARG A C 1
ATOM 1108 O O . ARG A 1 145 ? -1.370 10.034 -3.760 1.00 90.00 145 ARG A O 1
ATOM 1115 N N . ILE A 1 146 ? -2.486 10.484 -1.879 1.00 88.31 146 ILE A N 1
ATOM 1116 C CA . ILE A 1 146 ? -3.786 10.246 -2.504 1.00 88.31 146 ILE A CA 1
ATOM 1117 C C . ILE A 1 146 ? -4.005 11.272 -3.619 1.00 88.31 146 ILE A C 1
ATOM 1119 O O . ILE A 1 146 ? -3.805 12.471 -3.401 1.00 88.31 146 ILE A O 1
ATOM 1123 N N . ALA A 1 147 ? -4.404 10.799 -4.797 1.00 85.31 147 ALA A N 1
ATOM 1124 C CA . ALA A 1 147 ? -4.623 11.662 -5.946 1.00 85.31 147 ALA A CA 1
ATOM 1125 C C . ALA A 1 147 ? -5.750 12.669 -5.670 1.00 85.31 147 ALA A C 1
ATOM 1127 O O . ALA A 1 147 ? -6.677 12.427 -4.881 1.00 85.31 147 ALA A O 1
ATOM 1128 N N . LYS A 1 148 ? -5.690 13.826 -6.334 1.00 81.31 148 LYS A N 1
ATOM 1129 C CA . LYS A 1 148 ? -6.697 14.881 -6.183 1.00 81.31 148 LYS A CA 1
ATOM 1130 C C . LYS A 1 148 ? -8.081 14.340 -6.571 1.00 81.31 148 LYS A C 1
ATOM 1132 O O . LYS A 1 148 ? -8.281 13.858 -7.675 1.00 81.31 148 LYS A O 1
ATOM 1137 N N . GLY A 1 149 ? -9.046 14.433 -5.653 1.00 80.81 149 GLY A N 1
ATOM 1138 C CA . GLY A 1 149 ? -10.419 13.947 -5.862 1.00 80.81 149 GLY A CA 1
ATOM 1139 C C . GLY A 1 149 ? -10.664 12.483 -5.467 1.00 80.81 149 GLY A C 1
ATOM 1140 O O . GLY A 1 149 ? -11.823 12.096 -5.301 1.00 80.81 149 GLY A O 1
ATOM 1141 N N . ALA A 1 150 ? -9.617 11.687 -5.221 1.00 83.62 150 ALA A N 1
ATOM 1142 C CA . ALA A 1 150 ? -9.767 10.317 -4.734 1.00 83.62 150 ALA A CA 1
ATOM 1143 C C . ALA A 1 150 ? -10.183 10.273 -3.248 1.00 83.62 150 ALA A C 1
ATOM 1145 O O . ALA A 1 150 ? -9.920 11.179 -2.448 1.00 83.62 150 ALA A O 1
ATOM 1146 N N . LYS A 1 151 ? -10.890 9.204 -2.857 1.00 85.50 151 LYS A N 1
ATOM 1147 C CA . LYS A 1 151 ? -11.480 9.062 -1.516 1.00 85.50 151 LYS A CA 1
ATOM 1148 C C . LYS A 1 151 ? -10.632 8.149 -0.636 1.00 85.50 151 LYS A C 1
ATOM 1150 O O . LYS A 1 151 ? -10.487 6.969 -0.910 1.00 85.50 151 LYS A O 1
ATOM 1155 N N . THR A 1 152 ? -10.221 8.648 0.531 1.00 86.69 152 THR A N 1
ATOM 1156 C CA . THR A 1 152 ? -9.535 7.823 1.550 1.00 86.69 152 THR A CA 1
ATOM 1157 C C . THR A 1 152 ? -10.461 6.841 2.275 1.00 86.69 152 THR A C 1
ATOM 1159 O O . THR A 1 152 ? -9.988 5.922 2.940 1.00 86.69 152 THR A O 1
ATOM 1162 N N . LYS A 1 153 ? -11.786 7.043 2.237 1.00 88.38 153 LYS A N 1
ATOM 1163 C CA . LYS A 1 153 ? -12.748 6.204 2.970 1.00 88.38 153 LYS A CA 1
ATOM 1164 C C . LYS A 1 153 ? -12.997 4.902 2.213 1.00 88.38 153 LYS A C 1
ATOM 1166 O O . LYS A 1 153 ? -13.667 4.913 1.187 1.00 88.38 153 LYS A O 1
ATOM 1171 N N . ILE A 1 154 ? -12.580 3.786 2.804 1.00 84.38 154 ILE A N 1
ATOM 1172 C CA . ILE A 1 154 ? -12.761 2.444 2.232 1.00 84.38 154 ILE A CA 1
ATOM 1173 C C . ILE A 1 154 ? -13.974 1.692 2.801 1.00 84.38 154 ILE A C 1
ATOM 1175 O O . ILE A 1 154 ? -14.448 0.700 2.253 1.00 84.38 154 ILE A O 1
ATOM 1179 N N . GLY A 1 155 ? -14.548 2.169 3.902 1.00 85.94 155 GLY A N 1
ATOM 1180 C CA . GLY A 1 155 ? -15.754 1.550 4.434 1.00 85.94 155 GLY A CA 1
ATOM 1181 C C . GLY A 1 155 ? -16.138 2.060 5.804 1.00 85.94 155 GLY A C 1
ATOM 1182 O O . GLY A 1 155 ? -15.749 3.154 6.223 1.00 85.94 155 GLY A O 1
ATOM 1183 N N . SER A 1 156 ? -16.924 1.250 6.496 1.00 88.62 156 SER A N 1
ATOM 1184 C CA . SER A 1 156 ? -17.321 1.482 7.876 1.00 88.62 156 SER A CA 1
ATOM 1185 C C . SER A 1 156 ? -17.544 0.163 8.598 1.00 88.62 156 SER A C 1
ATOM 1187 O O . SER A 1 156 ? -18.002 -0.805 7.994 1.00 88.62 156 SER A O 1
ATOM 1189 N N . VAL A 1 157 ? -17.254 0.155 9.894 1.00 87.88 157 VAL A N 1
ATOM 1190 C CA . VAL A 1 157 ? -17.531 -0.959 10.803 1.00 87.88 157 VAL A CA 1
ATOM 1191 C C . VAL A 1 157 ? -18.575 -0.488 11.804 1.00 87.88 157 VAL A C 1
ATOM 1193 O O . VAL A 1 157 ? -18.381 0.539 12.457 1.00 87.88 157 VAL A O 1
ATOM 1196 N N . ARG A 1 158 ? -19.676 -1.229 11.935 1.00 90.12 158 ARG A N 1
ATOM 1197 C CA . ARG A 1 158 ? -20.701 -0.960 12.944 1.00 90.12 158 ARG A CA 1
ATOM 1198 C C . ARG A 1 158 ? -20.334 -1.669 14.243 1.00 90.12 158 ARG A C 1
ATOM 1200 O O . ARG A 1 158 ? -20.101 -2.874 14.254 1.00 90.12 158 ARG A O 1
ATOM 1207 N N . VAL A 1 159 ? -20.290 -0.935 15.342 1.00 89.44 159 VAL A N 1
ATOM 1208 C CA . VAL A 1 159 ? -20.143 -1.506 16.678 1.00 89.44 159 VAL A CA 1
ATOM 1209 C C . VAL A 1 159 ? -21.528 -1.674 17.267 1.00 89.44 159 VAL A C 1
ATOM 1211 O O . VAL A 1 159 ? -22.306 -0.725 17.293 1.00 89.44 159 VAL A O 1
ATOM 1214 N N . VAL A 1 160 ? -21.832 -2.891 17.692 1.00 90.56 160 VAL A N 1
ATOM 1215 C CA . VAL A 1 160 ? -23.111 -3.285 18.293 1.00 90.56 160 VAL A CA 1
ATOM 1216 C C . VAL A 1 160 ? -22.885 -3.697 19.752 1.00 90.56 160 VAL A C 1
ATOM 1218 O O . VAL A 1 160 ? -21.722 -3.920 20.108 1.00 90.56 160 VAL A O 1
ATOM 1221 N N . PRO A 1 161 ? -23.936 -3.750 20.592 1.00 86.75 161 PRO A N 1
ATOM 1222 C CA . PRO A 1 161 ? -23.837 -4.287 21.949 1.00 86.75 161 PRO A CA 1
ATOM 1223 C C . PRO A 1 161 ? -23.109 -5.634 22.010 1.00 86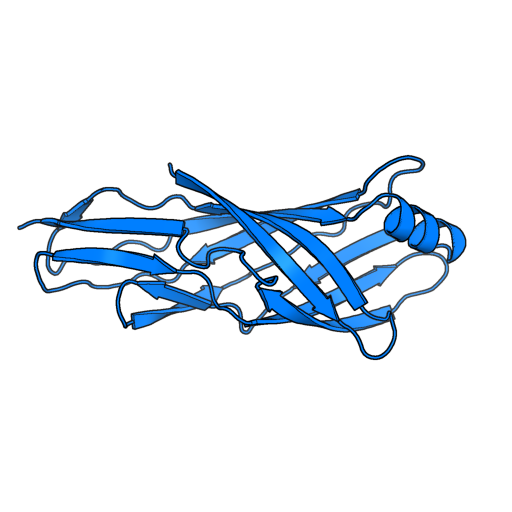.75 161 PRO A C 1
ATOM 1225 O O . PRO A 1 161 ? -23.288 -6.457 21.079 1.00 86.75 161 PRO A O 1
#

Secondary structure (DSSP, 8-state):
-EEEEEEEEEEETTTEEEEEEEEEEE---SEEETTSEEPPEEEEEEEEE-HHHHHHHHHTTEEEEEEEESS-EEEETTEEEEEEEEEEEEEEPPSSS-EEEEEEEEEPPEE--SSSEEEEE--SEEEEEEEEEESS-EEEEEEEEEPTT---EEEEEEEE-

Radius of gyration: 17.15 Å; chains: 1; bounding box: 45×25×47 Å

pLDDT: mean 86.59, std 6.62, range [55.44, 96.0]

Foldseek 3Di:
DFKDKFKKWKAFPVLGIDIKIKIKDWPDDQEDAAQDKAAKTKIKMKIKAFQVVLVVCVVVFWFWKKKDFPFWWKDWANDIWHWAGFIFPIDTSDPGGIDMTMTMTITHIDHHHDFAKTWMFTDQWGKMWMWTDGPDTDITIMIMGTDPPTGRTRGIHGYDD

Sequence (161 aa):
MVERTTVYTCASEVLGSGDFETFVRVQLPRTVTAGKKMAARPIDFSIVVPEEMTQTMRDYGVEEVSGRSDDATYKVGTKKRKIRRLELPATEVPAEGLLVLEGTGTAQAVRLKKIDTYPVKLPGRFTATISVTGSFSMSDELTCRIAKGAKTKIGSVRVVP